Protein AF-A0A357B3X4-F1 (afdb_monomer_lite)

pLDDT: mean 85.62, std 16.66, range [38.72, 98.19]

Radius of gyration: 20.86 Å; chains: 1; bounding box: 52×29×60 Å

Secondary structure (DSSP, 8-state):
-PPPPPPTTTTSS------SSS----PPPHHHHHHHTT--GGGGSS---SS--HHHHHHHHHHHHHHHHHH---SSPPPHHHHHHHHH----HHHHHHHHHT---HHHHHHHHHHHHHHHHHHT-

Foldseek 3Di:
DDDDDDDPVCQPPPPDPDDDDDDDDHDDFLQSLCVVLVHDSCPPPPQADQDDDPVNLVVVQVVQVVVCVVVVPDPDGDDSVNSNVCRRPVDDRVVSCVDSVPDHSPVVVCVVVVVVVVVVVVVVD

Sequence (125 aa):
EQSPTLMARDFKDPPTVSKEPDYIVRRLTPTECARLQGFPDWWCSDLGTEEPSEEEIKFWTDVFETHRMVMGTSSKPKTKNQLIKWLKNPHSDSAEYKMWGNGVALPNVVFVLSGIVYYAQIEGK

Structure (mmCIF, N/CA/C/O backbone):
data_AF-A0A357B3X4-F1
#
_entry.id   AF-A0A357B3X4-F1
#
loop_
_atom_site.group_PDB
_atom_site.id
_atom_site.type_symbol
_atom_site.label_atom_id
_atom_site.label_alt_id
_atom_site.label_comp_id
_atom_site.label_asym_id
_atom_site.label_entity_id
_atom_site.label_seq_id
_atom_site.pdbx_PDB_ins_code
_atom_site.Cartn_x
_atom_site.Cartn_y
_atom_site.Cartn_z
_atom_site.occupancy
_atom_site.B_iso_or_equiv
_atom_site.auth_seq_id
_atom_site.auth_comp_id
_atom_site.auth_asym_id
_atom_site.auth_atom_id
_atom_site.pdbx_PDB_model_num
ATOM 1 N N . GLU A 1 1 ? 31.180 -15.863 20.176 1.00 38.97 1 GLU A N 1
ATOM 2 C CA . GLU A 1 1 ? 29.711 -15.861 20.332 1.00 38.97 1 GLU A CA 1
ATOM 3 C C . GLU A 1 1 ? 29.079 -15.474 19.005 1.00 38.97 1 GLU A C 1
ATOM 5 O O . GLU A 1 1 ? 29.407 -14.418 18.480 1.00 38.97 1 GLU A O 1
ATOM 10 N N . GLN A 1 2 ? 28.262 -16.344 18.409 1.00 38.72 2 GLN A N 1
ATOM 11 C CA . GLN A 1 2 ? 27.413 -15.961 17.278 1.00 38.72 2 GLN A CA 1
ATOM 12 C C . GLN A 1 2 ? 26.176 -15.274 17.853 1.00 38.72 2 GLN A C 1
ATOM 14 O O . GLN A 1 2 ? 25.430 -15.893 18.609 1.00 38.72 2 GLN A O 1
ATOM 19 N N . SER A 1 3 ? 25.985 -13.995 17.528 1.00 44.75 3 SER A N 1
ATOM 20 C CA . SER A 1 3 ? 24.740 -13.305 17.862 1.00 44.75 3 SER A CA 1
ATOM 21 C C . SER A 1 3 ? 23.595 -13.941 17.056 1.00 44.75 3 SER A C 1
ATOM 23 O O . SER A 1 3 ? 23.780 -14.185 15.858 1.00 44.75 3 SER A O 1
ATOM 25 N N . PRO A 1 4 ? 22.449 -14.267 17.677 1.00 50.59 4 PRO A N 1
ATOM 26 C CA . PRO A 1 4 ? 21.326 -14.886 16.984 1.00 50.59 4 PRO A CA 1
ATOM 27 C C . PRO A 1 4 ? 20.754 -13.970 15.891 1.00 50.59 4 PRO A C 1
ATOM 29 O O . PRO A 1 4 ? 20.844 -12.745 15.961 1.00 50.59 4 PRO A O 1
ATOM 32 N N . THR A 1 5 ? 20.153 -14.575 14.866 1.00 48.28 5 THR A N 1
ATOM 33 C CA . THR A 1 5 ? 19.512 -13.870 13.748 1.00 48.28 5 THR A CA 1
ATOM 34 C C . THR A 1 5 ? 18.362 -12.994 14.247 1.00 48.28 5 THR A C 1
ATOM 36 O O . THR A 1 5 ? 17.502 -13.476 14.984 1.00 48.28 5 THR A O 1
ATOM 39 N N . LEU A 1 6 ? 18.322 -11.727 13.819 1.00 54.31 6 LEU A N 1
ATOM 40 C CA . LEU A 1 6 ? 17.261 -10.783 14.183 1.00 54.31 6 LEU A CA 1
ATOM 41 C C . LEU A 1 6 ? 15.896 -11.297 13.712 1.00 54.31 6 LEU A C 1
ATOM 43 O O . LEU A 1 6 ? 15.664 -11.465 12.513 1.00 54.31 6 LEU A O 1
ATOM 47 N N . MET A 1 7 ? 14.979 -11.515 14.651 1.00 56.62 7 MET A N 1
ATOM 48 C CA . MET A 1 7 ? 13.603 -11.897 14.352 1.00 56.62 7 MET A CA 1
ATOM 49 C C . MET A 1 7 ? 12.723 -10.651 14.238 1.00 56.62 7 MET A C 1
ATOM 51 O O . MET A 1 7 ? 12.970 -9.619 14.863 1.00 56.62 7 MET A O 1
ATOM 55 N N . ALA A 1 8 ? 11.620 -10.744 13.488 1.00 53.16 8 ALA A N 1
ATOM 56 C CA . ALA A 1 8 ? 10.681 -9.629 13.317 1.00 53.16 8 ALA A CA 1
ATOM 57 C C . ALA A 1 8 ? 10.162 -9.063 14.657 1.00 53.16 8 ALA A C 1
ATOM 59 O O . ALA A 1 8 ? 9.919 -7.858 14.752 1.00 53.16 8 ALA A O 1
ATOM 60 N N . ARG A 1 9 ? 10.060 -9.922 15.684 1.00 55.22 9 ARG A N 1
ATOM 61 C CA . ARG A 1 9 ? 9.647 -9.595 17.059 1.00 55.22 9 ARG A CA 1
ATOM 62 C C . ARG A 1 9 ? 10.693 -8.828 17.875 1.00 55.22 9 ARG A C 1
ATOM 64 O O . ARG A 1 9 ? 10.314 -8.148 18.820 1.00 55.22 9 ARG A O 1
ATOM 71 N N . ASP A 1 10 ? 11.964 -8.862 17.482 1.00 55.19 10 ASP A N 1
ATOM 72 C CA . ASP A 1 10 ? 13.068 -8.181 18.177 1.00 55.19 10 ASP A CA 1
ATOM 73 C C . ASP A 1 10 ? 13.144 -6.692 17.772 1.00 55.19 10 ASP A C 1
ATOM 75 O O . ASP A 1 10 ? 14.193 -6.060 17.800 1.00 55.19 10 ASP A O 1
ATOM 79 N N . PHE A 1 11 ? 12.017 -6.113 17.333 1.00 55.94 11 PHE A N 1
ATOM 80 C CA . PHE A 1 11 ? 11.921 -4.734 16.846 1.00 55.94 11 PHE A CA 1
ATOM 81 C C . PHE A 1 11 ? 12.092 -3.684 17.942 1.00 55.94 11 PHE A C 1
ATOM 83 O O . PHE A 1 11 ? 12.334 -2.524 17.620 1.00 55.94 11 PHE A O 1
ATOM 90 N N . LYS A 1 12 ? 11.890 -4.074 19.204 1.00 58.38 12 LYS A N 1
ATOM 91 C CA . LYS A 1 12 ? 11.886 -3.147 20.333 1.00 58.38 12 LYS A CA 1
ATOM 92 C C . LYS A 1 12 ? 13.280 -2.965 20.927 1.00 58.38 12 LYS A C 1
ATOM 94 O O . LYS A 1 12 ? 13.654 -1.832 21.182 1.00 58.38 12 LYS A O 1
ATOM 99 N N . ASP A 1 13 ? 14.037 -4.057 21.043 1.00 54.19 13 ASP A N 1
ATOM 100 C CA . ASP A 1 13 ? 15.399 -4.077 21.587 1.00 54.19 13 ASP A CA 1
ATOM 101 C C . ASP A 1 13 ? 16.271 -5.069 20.793 1.00 54.19 13 ASP A C 1
ATOM 103 O O . ASP A 1 13 ? 16.529 -6.187 21.253 1.00 54.19 13 ASP A O 1
ATOM 107 N N . PRO A 1 14 ? 16.687 -4.727 19.561 1.00 56.12 14 PRO A N 1
ATOM 108 C CA . PRO A 1 14 ? 17.599 -5.578 18.813 1.00 56.12 14 PRO A CA 1
ATOM 109 C C . PRO A 1 14 ? 18.959 -5.615 19.534 1.00 56.12 14 PRO A C 1
ATOM 111 O O . PRO A 1 14 ? 19.488 -4.555 19.871 1.00 56.12 14 PRO A O 1
ATOM 114 N N . PRO A 1 15 ? 19.563 -6.795 19.766 1.00 55.22 15 PRO A N 1
ATOM 115 C CA . PRO A 1 15 ? 20.892 -6.878 20.359 1.00 55.22 15 PRO A CA 1
ATOM 116 C C . PRO A 1 15 ? 21.917 -6.225 19.421 1.00 55.22 15 PRO A C 1
ATOM 118 O O . PRO A 1 15 ? 22.280 -6.773 18.378 1.00 55.22 15 PRO A O 1
ATOM 121 N N . THR A 1 16 ? 22.365 -5.020 19.770 1.00 56.78 16 THR A N 1
ATOM 122 C CA . THR A 1 16 ? 23.363 -4.266 19.007 1.00 56.78 16 THR A CA 1
ATOM 123 C C . THR A 1 16 ? 24.766 -4.770 19.338 1.00 56.78 16 THR A C 1
ATOM 125 O O . THR A 1 16 ? 25.181 -4.755 20.493 1.00 56.78 16 THR A O 1
ATOM 128 N N . VAL A 1 17 ? 25.521 -5.187 18.319 1.00 56.28 17 VAL A N 1
ATOM 129 C CA . VAL A 1 17 ? 26.928 -5.626 18.449 1.00 56.28 17 VAL A CA 1
ATOM 130 C C . VAL A 1 17 ? 27.898 -4.433 18.595 1.00 56.28 17 VAL A C 1
ATOM 132 O O . VAL A 1 17 ? 29.064 -4.609 18.940 1.00 56.28 17 VAL A O 1
ATOM 135 N N . SER A 1 18 ? 27.445 -3.202 18.350 1.00 56.62 18 SER A N 1
ATOM 136 C CA . SER A 1 18 ? 28.290 -2.004 18.341 1.00 56.62 18 SER A CA 1
ATOM 137 C C . SER A 1 18 ? 28.513 -1.428 19.745 1.00 56.62 18 SER A C 1
ATOM 139 O O . SER A 1 18 ? 27.566 -0.992 20.397 1.00 56.62 18 SER A O 1
ATOM 141 N N . LYS A 1 19 ? 29.779 -1.377 20.183 1.00 55.97 19 LYS A N 1
ATOM 142 C CA . LYS A 1 19 ? 30.236 -0.500 21.278 1.00 55.97 19 LYS A CA 1
ATOM 143 C C . LYS A 1 19 ? 30.075 0.971 20.835 1.00 55.97 19 LYS A C 1
ATOM 145 O O . LYS A 1 19 ? 30.260 1.253 19.657 1.00 55.97 19 LYS A O 1
ATOM 150 N N . GLU A 1 20 ? 29.686 1.854 21.756 1.00 57.12 20 GLU A N 1
ATOM 151 C CA . GLU A 1 20 ? 29.429 3.309 21.602 1.00 57.12 20 GLU A CA 1
ATOM 152 C C . GLU A 1 20 ? 30.327 4.082 20.591 1.00 57.12 20 GLU A C 1
ATOM 154 O O . GLU A 1 20 ? 31.507 3.749 20.486 1.00 57.12 20 GLU A O 1
ATOM 159 N N . PRO A 1 21 ? 29.890 5.222 19.993 1.00 59.16 21 PRO A N 1
ATOM 160 C CA . PRO A 1 21 ? 28.570 5.550 19.454 1.00 59.16 21 PRO A CA 1
ATOM 161 C C . PRO A 1 21 ? 28.680 6.230 18.059 1.00 59.16 21 PRO A C 1
ATOM 163 O O . PRO A 1 21 ? 28.345 7.400 17.936 1.00 59.16 21 PRO A O 1
ATOM 166 N N . ASP A 1 22 ? 29.128 5.547 16.998 1.00 62.16 22 ASP A N 1
ATOM 167 C CA . ASP A 1 22 ? 29.195 6.186 15.656 1.00 62.16 22 ASP A CA 1
ATOM 168 C C . ASP A 1 22 ? 28.070 5.762 14.699 1.00 62.16 22 ASP A C 1
ATOM 170 O O . ASP A 1 22 ? 27.697 6.513 13.798 1.00 62.16 22 ASP A O 1
ATOM 174 N N . TYR A 1 23 ? 27.470 4.586 14.902 1.00 63.81 23 TYR A N 1
ATOM 175 C CA . TYR A 1 23 ? 26.411 4.083 14.026 1.00 63.81 23 TYR A CA 1
ATOM 176 C C . TYR A 1 23 ? 25.275 3.448 14.822 1.00 63.81 23 TYR A C 1
ATOM 178 O O . TYR A 1 23 ? 25.480 2.520 15.602 1.00 63.81 23 TYR A O 1
ATOM 186 N N . ILE A 1 24 ? 24.058 3.939 14.581 1.00 69.25 24 ILE A N 1
ATOM 187 C CA . ILE A 1 24 ? 22.825 3.389 15.145 1.00 69.25 24 ILE A CA 1
ATOM 188 C C . ILE A 1 24 ? 22.195 2.477 14.096 1.00 69.25 24 ILE A C 1
ATOM 190 O O . ILE A 1 24 ? 21.809 2.924 13.014 1.00 69.25 24 ILE A O 1
ATOM 194 N N . VAL A 1 25 ? 22.064 1.192 14.424 1.00 75.06 25 VAL A N 1
ATOM 195 C CA . VAL A 1 25 ? 21.295 0.258 13.599 1.00 75.06 25 VAL A CA 1
ATOM 196 C C . VAL A 1 25 ? 19.814 0.601 13.736 1.00 75.06 25 VAL A C 1
ATOM 198 O O . VAL A 1 25 ? 19.259 0.570 14.833 1.00 75.06 25 VAL A O 1
ATOM 201 N N . ARG A 1 26 ? 19.161 0.898 12.612 1.00 82.94 26 ARG A N 1
ATOM 202 C CA . ARG A 1 26 ? 17.710 1.098 12.532 1.00 82.94 26 ARG A CA 1
ATOM 203 C C . ARG A 1 26 ? 17.118 0.304 11.377 1.00 82.94 26 ARG A C 1
ATOM 205 O O . ARG A 1 26 ? 17.824 -0.083 10.449 1.00 82.94 26 ARG A O 1
ATOM 212 N N . ARG A 1 27 ? 15.803 0.094 11.418 1.00 80.19 27 ARG A N 1
ATOM 213 C CA . ARG A 1 27 ? 15.069 -0.444 10.269 1.00 80.19 27 ARG A CA 1
ATOM 214 C C . ARG A 1 27 ? 15.023 0.592 9.149 1.00 80.19 27 ARG A C 1
ATOM 216 O O . ARG A 1 27 ? 15.028 1.800 9.410 1.00 80.19 27 ARG A O 1
ATOM 223 N N . LEU A 1 28 ? 14.970 0.094 7.919 1.00 90.25 28 LEU A N 1
ATOM 224 C CA . LEU A 1 28 ? 14.586 0.912 6.778 1.00 90.25 28 LEU A CA 1
ATOM 225 C C . LEU A 1 28 ? 13.142 1.362 6.966 1.00 90.25 28 LEU A C 1
ATOM 227 O O . LEU A 1 28 ? 12.327 0.551 7.395 1.00 90.25 28 LEU A O 1
ATOM 231 N N . THR A 1 29 ? 12.839 2.619 6.663 1.00 91.94 29 THR A N 1
ATOM 232 C CA . THR A 1 29 ? 11.467 3.135 6.664 1.00 91.94 29 THR A CA 1
ATOM 233 C C . THR A 1 29 ? 10.671 2.540 5.497 1.00 91.94 29 THR A C 1
ATOM 235 O O . THR A 1 29 ? 11.267 2.056 4.528 1.00 91.94 29 THR A O 1
ATOM 238 N N . PRO A 1 30 ? 9.328 2.595 5.519 1.00 92.50 30 PRO A N 1
ATOM 239 C CA . PRO A 1 30 ? 8.529 2.166 4.375 1.00 92.50 30 PRO A CA 1
ATOM 240 C C . PRO A 1 30 ? 8.906 2.888 3.073 1.00 92.50 30 PRO A C 1
ATOM 242 O O . PRO A 1 30 ? 9.031 2.245 2.035 1.00 92.50 30 PRO A O 1
ATOM 245 N N . THR A 1 31 ? 9.192 4.191 3.138 1.00 92.94 31 THR A N 1
ATOM 246 C CA . THR A 1 31 ? 9.662 4.978 1.988 1.00 92.94 31 THR A CA 1
ATOM 247 C C . THR A 1 31 ? 11.011 4.485 1.465 1.00 92.94 31 THR A C 1
ATOM 249 O O . THR A 1 31 ? 11.210 4.384 0.258 1.00 92.94 31 THR A O 1
ATOM 252 N N . GLU A 1 32 ? 11.950 4.136 2.348 1.00 95.19 32 GLU A N 1
ATOM 253 C CA . GLU A 1 32 ? 13.233 3.556 1.935 1.00 95.19 32 GLU A CA 1
ATOM 254 C C . GLU A 1 32 ? 13.041 2.182 1.277 1.00 95.19 32 GLU A C 1
ATOM 256 O O . GLU A 1 32 ? 13.654 1.911 0.244 1.00 95.19 32 GLU A O 1
ATOM 261 N N . CYS A 1 33 ? 12.147 1.341 1.809 1.00 95.56 33 CYS A N 1
ATOM 262 C CA . CYS A 1 33 ? 11.769 0.069 1.187 1.00 95.56 33 CYS A CA 1
ATOM 263 C C . CYS A 1 33 ? 11.151 0.266 -0.209 1.00 95.56 33 CYS A C 1
ATOM 265 O O . CYS A 1 33 ? 11.536 -0.437 -1.143 1.00 95.56 33 CYS A O 1
ATOM 267 N N . ALA A 1 34 ? 10.243 1.234 -0.366 1.00 95.69 34 ALA A N 1
ATOM 268 C CA . ALA A 1 34 ? 9.619 1.573 -1.645 1.00 95.69 34 ALA A CA 1
ATOM 269 C C . ALA A 1 34 ? 10.669 1.977 -2.692 1.00 95.69 34 ALA A C 1
ATOM 271 O O . ALA A 1 34 ? 10.714 1.403 -3.783 1.00 95.69 34 ALA A O 1
ATOM 272 N N . ARG A 1 35 ? 11.577 2.891 -2.322 1.00 97.12 35 ARG A N 1
ATOM 273 C CA . ARG A 1 35 ? 12.688 3.341 -3.176 1.00 97.12 35 ARG A CA 1
ATOM 274 C C . ARG A 1 35 ? 13.597 2.190 -3.592 1.00 97.12 35 ARG A C 1
ATOM 276 O O . ARG A 1 35 ? 13.953 2.095 -4.763 1.00 97.12 35 ARG A O 1
ATOM 283 N N . LEU A 1 36 ? 13.945 1.293 -2.665 1.00 97.12 36 LEU A N 1
ATOM 284 C CA . LEU A 1 36 ? 14.758 0.109 -2.974 1.00 97.12 36 LEU A CA 1
ATOM 285 C C . LEU A 1 36 ? 14.070 -0.832 -3.968 1.00 97.12 36 LEU A C 1
ATOM 287 O O . LEU A 1 36 ? 14.740 -1.437 -4.800 1.00 97.12 36 LEU A O 1
ATOM 291 N N . GLN A 1 37 ? 12.744 -0.943 -3.906 1.00 97.62 37 GLN A N 1
ATOM 292 C CA . GLN A 1 37 ? 11.953 -1.713 -4.869 1.00 97.62 37 GLN A CA 1
ATOM 293 C C . GLN A 1 37 ? 11.680 -0.947 -6.172 1.00 97.62 37 GLN A C 1
ATOM 295 O O . GLN A 1 37 ? 11.085 -1.508 -7.089 1.00 97.62 37 GLN A O 1
ATOM 300 N N . GLY A 1 38 ? 12.144 0.301 -6.282 1.00 97.56 38 GLY A N 1
ATOM 301 C CA . GLY A 1 38 ? 12.026 1.151 -7.464 1.00 97.56 38 GLY A CA 1
ATOM 302 C C . GLY A 1 38 ? 10.703 1.905 -7.583 1.00 97.56 38 GLY A C 1
ATOM 303 O O . GLY A 1 38 ? 10.433 2.453 -8.648 1.00 97.56 38 GLY A O 1
ATOM 304 N N . PHE A 1 39 ? 9.883 1.945 -6.531 1.00 97.56 39 PHE A N 1
ATOM 305 C CA . PHE A 1 39 ? 8.653 2.735 -6.516 1.00 97.56 39 PHE A CA 1
ATOM 306 C C . PHE A 1 39 ? 8.938 4.218 -6.236 1.00 97.56 39 PHE A C 1
ATOM 308 O O . PHE A 1 39 ? 9.864 4.535 -5.484 1.00 97.56 39 PHE A O 1
ATOM 315 N N . PRO A 1 40 ? 8.145 5.138 -6.814 1.00 95.50 40 PRO A N 1
ATOM 316 C CA . PRO A 1 40 ? 8.240 6.557 -6.499 1.00 95.50 40 PRO A CA 1
ATOM 317 C C . PRO A 1 40 ? 7.741 6.849 -5.078 1.00 95.50 40 PRO A C 1
ATOM 319 O O . PRO A 1 40 ? 6.851 6.170 -4.569 1.00 95.50 40 PRO A O 1
ATOM 322 N N . ASP A 1 41 ? 8.259 7.915 -4.465 1.00 93.56 41 ASP A N 1
ATOM 323 C CA . ASP A 1 41 ? 7.913 8.305 -3.088 1.00 93.56 41 ASP A CA 1
ATOM 324 C C . ASP A 1 41 ? 6.412 8.552 -2.880 1.00 93.56 41 ASP A C 1
ATOM 326 O O . ASP A 1 41 ? 5.881 8.269 -1.811 1.00 93.56 41 ASP A O 1
ATOM 330 N N . TRP A 1 42 ? 5.726 9.044 -3.913 1.00 93.44 42 TRP A N 1
ATOM 331 C CA . TRP A 1 42 ? 4.295 9.348 -3.882 1.00 93.44 42 TRP A CA 1
ATOM 332 C C . TRP A 1 42 ? 3.392 8.128 -4.114 1.00 93.44 42 TRP A C 1
ATOM 334 O O . TRP A 1 42 ? 2.174 8.270 -4.137 1.00 93.44 42 TRP A O 1
ATOM 344 N N . TRP A 1 43 ? 3.946 6.920 -4.292 1.00 93.31 43 TRP A N 1
ATOM 345 C CA . TRP A 1 43 ? 3.155 5.719 -4.606 1.00 93.31 43 TRP A CA 1
ATOM 346 C C . TRP A 1 43 ? 2.070 5.419 -3.564 1.00 93.31 43 TRP A C 1
ATOM 348 O O . TRP A 1 43 ? 0.989 4.946 -3.897 1.00 93.31 43 TRP A O 1
ATOM 358 N N . CYS A 1 44 ? 2.378 5.692 -2.297 1.00 91.56 44 CYS A N 1
ATOM 359 C CA . CYS A 1 44 ? 1.468 5.556 -1.163 1.00 91.56 44 CYS A CA 1
ATOM 360 C C . CYS A 1 44 ? 1.009 6.928 -0.650 1.00 91.56 44 CYS A C 1
ATOM 362 O O . CYS A 1 44 ? 0.794 7.094 0.541 1.00 91.56 44 CYS A O 1
ATOM 364 N N . SER A 1 45 ? 0.926 7.945 -1.500 1.00 90.75 45 SER A N 1
ATOM 365 C CA . SER A 1 45 ? 0.329 9.225 -1.118 1.00 90.75 45 SER A CA 1
ATOM 366 C C . SER A 1 45 ? -1.157 9.240 -1.468 1.00 90.75 45 SER A C 1
ATOM 368 O O . SER A 1 45 ? -1.589 8.556 -2.393 1.00 90.75 45 SER A O 1
ATOM 370 N N . ASP A 1 46 ? -1.933 10.006 -0.700 1.00 90.81 46 ASP A N 1
ATOM 371 C CA . ASP A 1 46 ? -3.328 10.346 -1.001 1.00 90.81 46 ASP A CA 1
ATOM 372 C C . ASP A 1 46 ? -4.282 9.149 -1.206 1.00 90.81 46 ASP A C 1
ATOM 374 O O . ASP A 1 46 ? -5.251 9.240 -1.954 1.00 90.81 46 ASP A O 1
ATOM 378 N N . LEU A 1 47 ? -4.060 8.021 -0.513 1.00 92.00 47 LEU A N 1
ATOM 379 C CA . LEU A 1 47 ? -4.992 6.877 -0.560 1.00 92.00 47 LEU A CA 1
ATOM 380 C C . LEU A 1 4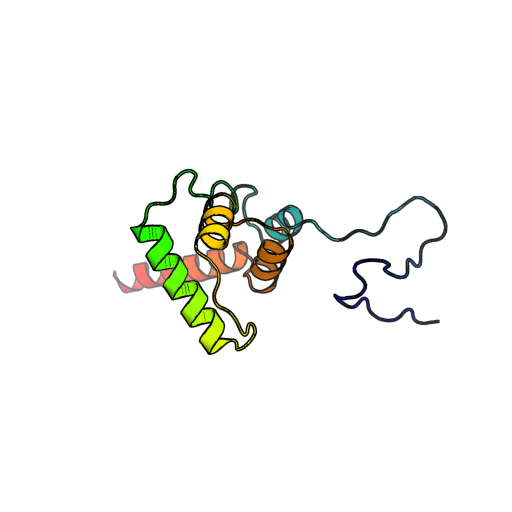7 ? -6.265 7.087 0.281 1.00 92.00 47 LEU A C 1
ATOM 382 O O . LEU A 1 47 ? -7.153 6.235 0.271 1.00 92.00 47 LEU A O 1
ATOM 386 N N . GLY A 1 48 ? -6.324 8.153 1.081 1.00 93.94 48 GLY A N 1
ATOM 387 C CA . GLY A 1 48 ? -7.436 8.417 1.989 1.00 93.94 48 GLY A CA 1
ATOM 388 C C . GLY A 1 48 ? -8.628 9.102 1.317 1.00 93.94 48 GLY A C 1
ATOM 389 O O . GLY A 1 48 ? -8.459 9.964 0.462 1.00 93.94 48 GLY A O 1
ATOM 390 N N . THR A 1 49 ? -9.836 8.780 1.778 1.00 94.44 49 THR A N 1
ATOM 391 C CA . THR A 1 49 ? -11.083 9.479 1.437 1.00 94.44 49 THR A CA 1
ATOM 392 C C . THR A 1 49 ? -11.498 10.368 2.614 1.00 94.44 49 THR A C 1
ATOM 394 O O . THR A 1 49 ? -11.869 9.859 3.675 1.00 94.44 49 THR A O 1
ATOM 397 N N . GLU A 1 50 ? -11.443 11.698 2.459 1.00 93.12 50 GLU A N 1
ATOM 398 C CA . GLU A 1 50 ? -11.754 12.657 3.541 1.00 93.12 50 GLU A CA 1
ATOM 399 C C . GLU A 1 50 ? -13.199 12.537 4.051 1.00 93.12 50 GLU A C 1
ATOM 401 O O . GLU A 1 50 ? -13.448 12.551 5.268 1.00 93.12 50 GLU A O 1
ATOM 406 N N . GLU A 1 51 ? -14.139 12.366 3.120 1.00 95.12 51 GLU A N 1
ATOM 407 C CA . GLU A 1 51 ? -15.576 12.224 3.361 1.00 95.12 51 GLU A CA 1
ATOM 408 C C . GLU A 1 51 ? -16.095 10.923 2.727 1.00 95.12 51 GLU A C 1
ATOM 410 O O . GLU A 1 51 ? -16.663 10.951 1.637 1.00 95.12 51 GLU A O 1
ATOM 415 N N . PRO A 1 52 ? -15.893 9.761 3.380 1.00 95.31 52 PRO A N 1
ATOM 416 C CA . PRO A 1 52 ? -16.342 8.489 2.829 1.00 95.31 52 PRO A CA 1
ATOM 417 C C . PRO A 1 52 ? -17.866 8.438 2.707 1.00 95.31 52 PRO A C 1
ATOM 419 O O . PRO A 1 52 ? -18.584 8.656 3.690 1.00 95.31 52 PRO A O 1
ATOM 422 N N . SER A 1 53 ? -18.353 8.092 1.521 1.00 96.94 53 SER A N 1
ATOM 423 C CA . SER A 1 53 ? -19.772 7.864 1.259 1.00 96.94 53 SER A CA 1
ATOM 424 C C . SER A 1 53 ? -20.287 6.601 1.962 1.00 96.94 53 SER A C 1
ATOM 426 O O . SER A 1 53 ? -19.533 5.683 2.294 1.00 96.94 53 SER A O 1
ATOM 428 N N . GLU A 1 54 ? -21.605 6.508 2.163 1.00 97.06 54 GLU A N 1
ATOM 429 C CA . GLU A 1 54 ? -22.223 5.289 2.711 1.00 97.06 54 GLU A CA 1
ATOM 430 C C . GLU A 1 54 ? -21.977 4.061 1.819 1.00 97.06 54 GLU A C 1
ATOM 432 O O . GLU A 1 54 ? -21.842 2.945 2.325 1.00 97.06 54 GLU A O 1
ATOM 437 N N . GLU A 1 55 ? -21.873 4.261 0.503 1.00 96.75 55 GLU A N 1
ATOM 438 C CA . GLU A 1 55 ? -21.575 3.201 -0.463 1.00 96.75 55 GLU A CA 1
ATOM 439 C C . GLU A 1 55 ? -20.146 2.671 -0.296 1.00 96.75 55 GLU A C 1
ATOM 441 O O . GLU A 1 55 ? -19.955 1.457 -0.200 1.00 96.75 55 GLU A O 1
ATOM 446 N N . GLU A 1 56 ? -19.152 3.555 -0.164 1.00 95.62 56 GLU A N 1
ATOM 447 C CA . GLU A 1 56 ? -17.762 3.166 0.111 1.00 95.62 56 GLU A CA 1
ATOM 448 C C . GLU A 1 56 ? -17.628 2.460 1.460 1.00 95.62 56 GLU A C 1
ATOM 450 O O . GLU A 1 56 ? -16.960 1.429 1.569 1.00 95.62 56 GLU A O 1
ATOM 455 N N . ILE A 1 57 ? -18.289 2.980 2.498 1.00 97.12 57 ILE A N 1
ATOM 456 C CA . ILE A 1 57 ? -18.285 2.363 3.828 1.00 97.12 57 ILE A CA 1
ATOM 457 C C . ILE A 1 57 ? -18.874 0.954 3.754 1.00 97.12 57 ILE A C 1
ATOM 459 O O . ILE A 1 57 ? -18.313 0.027 4.345 1.00 97.12 57 ILE A O 1
ATOM 463 N N . LYS A 1 58 ? -19.984 0.772 3.030 1.00 97.56 58 LYS A N 1
ATOM 464 C CA . LYS A 1 58 ? -20.607 -0.540 2.838 1.00 97.56 58 LYS A CA 1
ATOM 465 C C . LYS A 1 58 ? -19.676 -1.491 2.086 1.00 97.56 58 LYS A C 1
ATOM 467 O O . LYS A 1 58 ? -19.428 -2.588 2.578 1.00 97.56 58 LYS A O 1
ATOM 472 N N . PHE A 1 59 ? -19.099 -1.050 0.969 1.00 97.75 59 PHE A N 1
ATOM 473 C CA . PHE A 1 59 ? -18.146 -1.843 0.192 1.00 97.75 59 PHE A CA 1
ATOM 474 C C . PHE A 1 59 ? -16.980 -2.335 1.060 1.00 97.75 59 PHE A C 1
ATOM 476 O O . PHE A 1 59 ? -16.699 -3.533 1.122 1.00 97.75 59 PHE A O 1
ATOM 483 N N . TRP A 1 60 ? -16.334 -1.431 1.798 1.00 97.06 60 TRP A N 1
ATOM 484 C CA . TRP A 1 60 ? -15.207 -1.801 2.651 1.00 97.06 60 TRP A CA 1
ATOM 485 C C . TRP A 1 60 ? -15.620 -2.647 3.855 1.00 97.06 60 TRP A C 1
ATOM 487 O O . TRP A 1 60 ? -14.842 -3.500 4.284 1.00 97.06 60 TRP A O 1
ATOM 497 N N . THR A 1 61 ? -16.839 -2.479 4.375 1.00 97.25 61 THR A N 1
ATOM 498 C CA . THR A 1 61 ? -17.396 -3.384 5.395 1.00 97.25 61 THR A CA 1
ATOM 499 C C . THR A 1 61 ? -17.404 -4.823 4.884 1.00 97.25 61 THR A C 1
ATOM 501 O O . THR A 1 61 ? -16.865 -5.706 5.556 1.00 97.25 61 THR A O 1
ATOM 504 N N . ASP A 1 62 ? -17.927 -5.046 3.678 1.00 97.50 62 ASP A N 1
ATOM 505 C CA . ASP A 1 62 ? -18.038 -6.376 3.072 1.00 97.50 62 ASP A CA 1
ATOM 506 C C . ASP A 1 62 ? -16.656 -6.983 2.762 1.00 97.50 62 ASP A C 1
ATOM 508 O O . ASP A 1 62 ? -16.414 -8.170 3.014 1.00 97.50 62 ASP A O 1
ATOM 512 N N . VAL A 1 63 ? -15.705 -6.166 2.289 1.00 96.94 63 VAL A N 1
ATOM 513 C CA . VAL A 1 63 ? -14.313 -6.587 2.038 1.00 96.94 63 VAL A CA 1
ATOM 514 C C . VAL A 1 63 ? -13.624 -7.035 3.328 1.00 96.94 63 VAL A C 1
ATOM 516 O O . VAL A 1 63 ? -13.040 -8.123 3.378 1.00 96.94 63 VAL A O 1
ATOM 519 N N . PHE A 1 64 ? -13.691 -6.228 4.392 1.00 95.62 64 PHE A N 1
ATOM 520 C CA . PHE A 1 64 ? -13.061 -6.575 5.668 1.00 95.62 64 PHE A CA 1
ATOM 521 C C . PHE A 1 64 ? -13.722 -7.780 6.334 1.00 95.62 64 PHE A C 1
ATOM 523 O O . PHE A 1 64 ? -13.026 -8.564 6.986 1.00 95.62 64 PHE A O 1
ATOM 530 N N . GLU A 1 65 ? -15.031 -7.944 6.164 1.00 96.00 65 GLU A N 1
ATOM 531 C CA . GLU A 1 65 ? -15.758 -9.106 6.661 1.00 96.00 65 GLU A CA 1
ATOM 532 C C . GLU A 1 65 ? -15.347 -10.384 5.927 1.00 96.00 65 GLU A C 1
ATOM 534 O O . GLU A 1 65 ? -14.995 -11.378 6.563 1.00 96.00 65 GLU A O 1
ATOM 539 N N . THR A 1 66 ? -15.269 -10.335 4.597 1.00 96.75 66 THR A N 1
ATOM 540 C CA . THR A 1 66 ? -14.789 -11.458 3.781 1.00 96.75 66 THR A CA 1
ATOM 541 C C . THR A 1 66 ? -13.366 -11.849 4.173 1.00 96.75 66 THR A C 1
ATOM 543 O O . THR A 1 66 ? -13.089 -13.015 4.459 1.00 96.75 66 THR A O 1
ATOM 546 N N . HIS A 1 67 ? -12.460 -10.872 4.276 1.00 94.56 67 HIS A N 1
ATOM 547 C CA . HIS A 1 67 ? -11.087 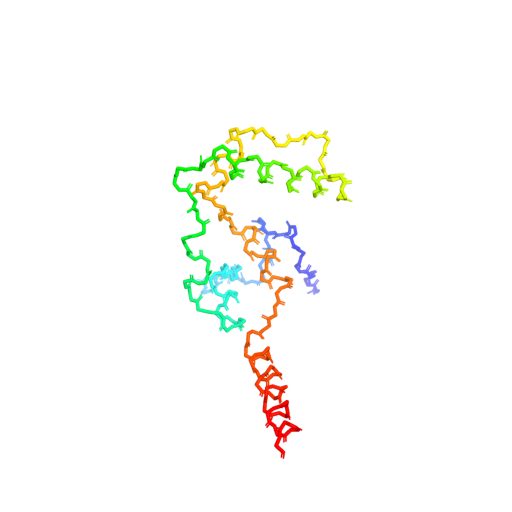-11.116 4.715 1.00 94.56 67 HIS A CA 1
ATOM 548 C C . HIS A 1 67 ? -11.034 -11.728 6.125 1.00 94.56 67 HIS A C 1
ATOM 550 O O . HIS A 1 67 ? -10.245 -12.640 6.371 1.00 94.56 67 HIS A O 1
ATOM 556 N N . ARG A 1 68 ? -11.868 -11.259 7.063 1.00 95.12 68 ARG A N 1
ATOM 557 C CA . ARG A 1 68 ? -11.954 -11.812 8.425 1.00 95.12 68 ARG A CA 1
ATOM 558 C C . ARG A 1 68 ? -12.365 -13.283 8.413 1.00 95.12 68 ARG A C 1
ATOM 560 O O . ARG A 1 68 ? -11.726 -14.076 9.102 1.00 95.12 68 ARG A O 1
ATOM 567 N N . MET A 1 69 ? -13.387 -13.630 7.634 1.00 95.25 69 MET A N 1
ATOM 568 C CA . MET A 1 69 ? -13.894 -15.000 7.518 1.00 95.25 69 MET A CA 1
ATOM 569 C C . MET A 1 69 ? -12.865 -15.948 6.892 1.00 95.25 69 MET A C 1
ATOM 571 O O . MET A 1 69 ? -12.714 -17.071 7.362 1.00 95.25 69 MET A O 1
ATOM 575 N N . VAL A 1 70 ? -12.120 -15.488 5.882 1.00 95.88 70 VAL A N 1
ATOM 576 C CA . VAL A 1 70 ? -11.073 -16.285 5.217 1.00 95.88 70 VAL A CA 1
ATOM 577 C C . VAL A 1 70 ? -9.843 -16.464 6.106 1.00 95.88 7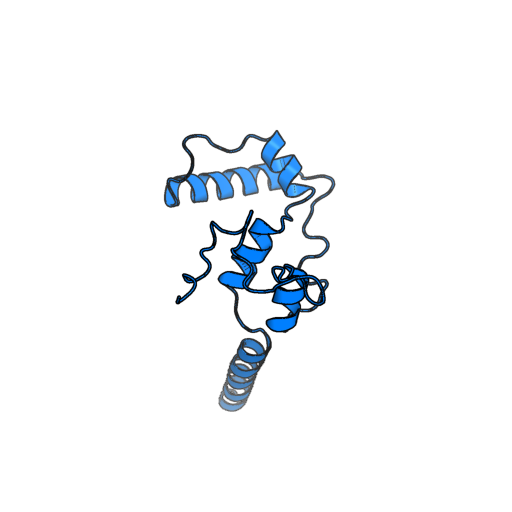0 VAL A C 1
ATOM 579 O O . VAL A 1 70 ? -9.329 -17.571 6.237 1.00 95.88 70 VAL A O 1
ATOM 582 N N . MET A 1 71 ? -9.355 -15.383 6.719 1.00 93.19 71 MET A N 1
ATOM 583 C CA . MET A 1 71 ? -8.106 -15.421 7.484 1.00 93.19 71 MET A CA 1
ATOM 584 C C . MET A 1 71 ? -8.284 -15.981 8.899 1.00 93.19 71 MET A C 1
ATOM 586 O O . MET A 1 71 ? -7.302 -16.394 9.510 1.00 93.19 71 MET A O 1
ATOM 590 N N . GLY A 1 72 ? -9.499 -15.939 9.459 1.00 90.88 72 GLY A N 1
ATOM 591 C CA . GLY A 1 72 ? -9.793 -16.423 10.813 1.00 90.88 72 GLY A CA 1
ATOM 592 C C . GLY A 1 72 ? -9.086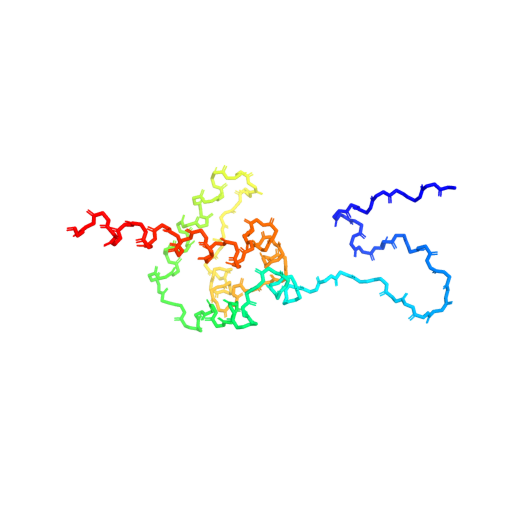 -15.648 11.933 1.00 90.88 72 GLY A C 1
ATOM 593 O O . GLY A 1 72 ? -9.003 -16.122 13.062 1.00 90.88 72 GLY A O 1
ATOM 594 N N . THR A 1 73 ? -8.551 -14.458 11.645 1.00 79.69 73 THR A N 1
ATOM 595 C CA . THR A 1 73 ? -7.663 -13.711 12.556 1.00 79.69 73 THR A CA 1
ATOM 596 C C . THR A 1 73 ? -8.392 -12.867 13.601 1.00 79.69 73 THR A C 1
ATOM 598 O O . THR A 1 73 ? -7.769 -12.430 14.567 1.00 79.69 73 THR A O 1
ATOM 601 N N . SER A 1 74 ? -9.693 -12.612 13.434 1.00 86.88 74 SER A N 1
ATOM 602 C CA . SER A 1 74 ? -10.490 -11.802 14.363 1.00 86.88 74 SER A CA 1
ATOM 603 C C . SER A 1 74 ? -11.863 -12.412 14.606 1.00 86.88 74 SER A C 1
ATOM 605 O O . SER A 1 74 ? -12.590 -12.743 13.672 1.00 86.88 74 SER A O 1
ATOM 607 N N . SER A 1 75 ? -12.269 -12.459 15.874 1.00 88.31 75 SER A N 1
ATOM 608 C CA . SER A 1 75 ? -13.595 -12.927 16.287 1.00 88.31 75 SER A CA 1
ATOM 609 C C . SER A 1 75 ? -14.710 -11.909 16.040 1.00 88.31 75 SER A C 1
ATOM 611 O O . SER A 1 75 ? -15.878 -12.291 15.987 1.00 88.31 75 SER A O 1
ATOM 613 N N . LYS A 1 76 ? -14.384 -10.622 15.855 1.00 93.56 76 LYS A N 1
ATOM 614 C CA . LYS A 1 76 ? -15.372 -9.540 15.692 1.00 93.56 76 LYS A CA 1
ATOM 615 C C . LYS A 1 76 ? -15.175 -8.755 14.389 1.00 93.56 76 LYS A C 1
ATOM 617 O O . LYS A 1 76 ? -14.021 -8.541 13.997 1.00 93.56 76 LYS A O 1
ATOM 622 N N . PRO A 1 77 ? -16.272 -8.325 13.734 1.00 94.31 77 PRO A N 1
ATOM 623 C CA . PRO A 1 77 ? -16.202 -7.464 12.560 1.00 94.31 77 PRO A CA 1
ATOM 624 C C . PRO A 1 77 ? -15.710 -6.066 12.949 1.00 94.31 77 PRO A C 1
ATOM 626 O O . PRO A 1 77 ? -15.802 -5.657 14.112 1.00 94.31 77 PRO A O 1
ATOM 629 N N . LYS A 1 78 ? -15.189 -5.320 11.970 1.00 95.00 78 LYS A N 1
ATOM 630 C CA . LYS A 1 78 ? -14.854 -3.905 12.168 1.00 95.00 78 LYS A CA 1
ATOM 631 C C . LYS A 1 78 ? -16.132 -3.084 12.319 1.00 95.00 78 LYS A C 1
ATOM 633 O O . LYS A 1 78 ? -17.124 -3.330 11.642 1.00 95.00 78 LYS A O 1
ATOM 638 N N . THR A 1 79 ? -16.099 -2.087 13.196 1.00 96.25 79 THR A N 1
ATOM 639 C CA . THR A 1 79 ? -17.215 -1.148 13.347 1.00 96.25 79 THR A CA 1
ATOM 640 C C . THR A 1 79 ? -17.177 -0.078 12.256 1.00 96.25 79 THR A C 1
ATOM 642 O O . THR A 1 79 ? -16.108 0.258 11.741 1.00 96.25 79 THR A O 1
ATOM 645 N N . LYS A 1 80 ? -18.331 0.535 11.958 1.00 96.31 80 LYS A N 1
ATOM 646 C CA . LYS A 1 80 ? -18.431 1.652 11.002 1.00 96.31 80 LYS A CA 1
ATOM 647 C C . LYS A 1 80 ? -17.434 2.779 11.310 1.00 96.31 80 LYS A C 1
ATOM 649 O O . LYS A 1 80 ? -16.735 3.242 10.420 1.00 96.31 80 LYS A O 1
ATOM 654 N N . ASN A 1 81 ? -17.277 3.152 12.582 1.00 96.25 81 ASN A N 1
ATOM 655 C CA . ASN A 1 81 ? -16.327 4.194 12.992 1.00 96.25 81 ASN A CA 1
ATOM 656 C C . ASN A 1 81 ? -14.862 3.800 12.742 1.00 96.25 81 ASN A C 1
ATOM 658 O O . ASN A 1 81 ? -14.050 4.651 12.381 1.00 96.25 81 ASN A O 1
ATOM 662 N N . GLN A 1 82 ? -14.510 2.522 12.925 1.00 95.56 82 GLN A N 1
ATOM 663 C CA . GLN A 1 82 ? -13.167 2.029 12.604 1.00 95.56 82 GLN A CA 1
ATOM 664 C C . GLN A 1 82 ? -12.896 2.093 11.101 1.00 95.56 82 GLN A C 1
ATOM 666 O O . GLN A 1 82 ? -11.783 2.436 10.710 1.00 95.56 82 GLN A O 1
ATOM 671 N N . LEU A 1 83 ? -13.901 1.784 10.279 1.00 96.31 83 LEU A N 1
ATOM 672 C CA . LEU A 1 83 ? -13.803 1.867 8.825 1.00 96.31 83 LEU A CA 1
ATOM 673 C C . LEU A 1 83 ? -13.688 3.311 8.353 1.00 96.31 83 LEU A C 1
ATOM 675 O O . LEU A 1 83 ? -12.772 3.598 7.603 1.00 96.31 83 LEU A O 1
ATOM 679 N N . ILE A 1 84 ? -14.512 4.234 8.856 1.00 96.75 84 ILE A N 1
ATOM 680 C CA . ILE A 1 84 ? -14.399 5.665 8.522 1.00 96.75 84 ILE A CA 1
ATOM 681 C C . ILE A 1 84 ? -13.007 6.195 8.881 1.00 96.75 84 ILE A C 1
ATOM 683 O O . ILE A 1 84 ? -12.378 6.877 8.078 1.00 96.75 84 ILE A O 1
ATOM 687 N N . LYS A 1 85 ? -12.495 5.859 10.073 1.00 96.00 85 LYS A N 1
ATOM 688 C CA . LYS A 1 85 ? -11.146 6.268 10.483 1.00 96.00 85 LYS A CA 1
ATOM 689 C C . LYS A 1 85 ? -10.072 5.702 9.552 1.00 96.00 85 LYS A C 1
ATOM 691 O O . LYS A 1 85 ? -9.130 6.414 9.226 1.00 96.00 85 LYS A O 1
ATOM 696 N N . TRP A 1 86 ? -10.207 4.436 9.160 1.00 96.19 86 TRP A N 1
ATOM 697 C CA . TRP A 1 86 ? -9.279 3.795 8.235 1.00 96.19 86 TRP A CA 1
ATOM 698 C C . TRP A 1 86 ? -9.381 4.391 6.827 1.00 96.19 86 TRP A C 1
ATOM 700 O O . TRP A 1 86 ? -8.354 4.666 6.236 1.00 96.19 86 TRP A O 1
ATOM 710 N N . LEU A 1 87 ? -10.580 4.682 6.323 1.00 96.12 87 LEU A N 1
ATOM 711 C CA . LEU A 1 87 ? -10.773 5.291 5.005 1.00 96.12 87 LEU A CA 1
ATOM 712 C C . LEU A 1 87 ? -10.171 6.689 4.925 1.00 96.12 87 LEU A C 1
ATOM 714 O O . LEU A 1 87 ? -9.559 7.017 3.924 1.00 96.12 87 LEU A O 1
ATOM 718 N N . LYS A 1 88 ? -10.266 7.485 5.992 1.00 95.94 88 LYS A N 1
ATOM 719 C CA . LYS A 1 88 ? -9.643 8.817 6.035 1.00 95.94 88 LYS A CA 1
ATOM 720 C C . LYS A 1 88 ? -8.116 8.773 6.032 1.00 95.94 88 LYS A C 1
ATOM 722 O O . LYS A 1 88 ? -7.484 9.718 5.582 1.00 95.94 88 LYS A O 1
ATOM 727 N N . ASN A 1 89 ? -7.523 7.713 6.577 1.00 93.69 89 ASN A N 1
ATOM 728 C CA . ASN A 1 89 ? -6.075 7.540 6.616 1.00 93.69 89 ASN A CA 1
ATOM 729 C C . ASN A 1 89 ? -5.722 6.042 6.627 1.00 93.69 89 ASN A C 1
ATOM 731 O O . ASN A 1 89 ? -5.508 5.467 7.703 1.00 93.69 89 ASN A O 1
ATOM 735 N N . PRO A 1 90 ? -5.682 5.388 5.452 1.00 91.75 90 PRO A N 1
ATOM 736 C CA . PRO A 1 90 ? -5.472 3.943 5.366 1.00 91.75 90 PRO A CA 1
ATOM 737 C C . PRO A 1 90 ? -4.006 3.542 5.577 1.00 91.75 90 PRO A C 1
ATOM 739 O O . PRO A 1 90 ? -3.690 2.349 5.600 1.00 91.75 90 PRO A O 1
ATOM 742 N N . HIS A 1 91 ? -3.120 4.521 5.783 1.00 86.50 91 HIS A N 1
ATOM 743 C CA . HIS A 1 91 ? -1.690 4.327 5.962 1.00 86.50 91 HIS A CA 1
ATOM 744 C C . HIS A 1 91 ? -1.316 3.917 7.381 1.00 86.50 91 HIS A C 1
ATOM 746 O O . HIS A 1 91 ? -1.791 4.445 8.387 1.00 86.50 91 HIS A O 1
ATOM 752 N N . SER A 1 92 ? -0.383 2.974 7.450 1.00 89.88 92 SER A N 1
ATOM 753 C CA . SER A 1 92 ? 0.426 2.725 8.636 1.00 89.88 92 SER A CA 1
ATOM 754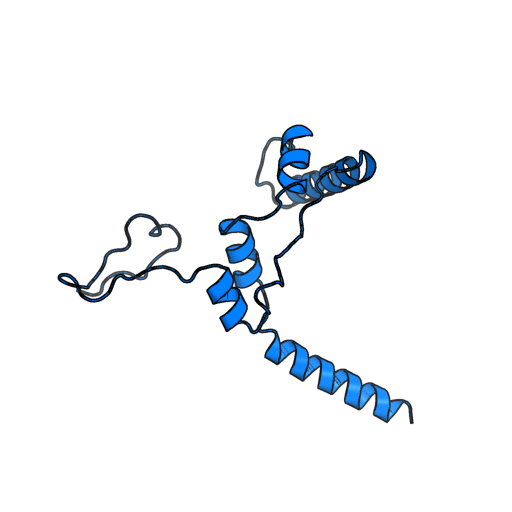 C C . SER A 1 92 ? 1.725 2.065 8.205 1.00 89.88 92 SER A C 1
ATOM 756 O O . SER A 1 92 ? 1.709 1.242 7.287 1.00 89.88 92 SER A O 1
ATOM 758 N N . ASP A 1 93 ? 2.816 2.328 8.922 1.00 88.12 93 ASP A N 1
ATOM 759 C CA . ASP A 1 93 ? 4.108 1.691 8.654 1.00 88.12 93 ASP A CA 1
ATOM 760 C C . ASP A 1 93 ? 3.986 0.168 8.553 1.00 88.12 93 ASP A C 1
ATOM 762 O O . ASP A 1 93 ? 4.551 -0.457 7.665 1.00 88.12 93 ASP A O 1
ATOM 766 N N . SER A 1 94 ? 3.191 -0.450 9.432 1.00 88.88 94 SER A N 1
ATOM 767 C CA . SER A 1 94 ? 2.970 -1.901 9.419 1.00 88.88 94 SER A CA 1
ATOM 768 C C . SER A 1 94 ? 2.258 -2.389 8.154 1.00 88.88 94 SER A C 1
ATOM 770 O O . SER A 1 94 ? 2.595 -3.459 7.642 1.00 88.88 94 SER A O 1
ATOM 772 N N . ALA A 1 95 ? 1.280 -1.631 7.650 1.00 90.56 95 ALA A N 1
ATOM 773 C CA . ALA A 1 95 ? 0.587 -1.964 6.409 1.00 90.56 95 ALA A CA 1
ATOM 774 C C . ALA A 1 95 ? 1.531 -1.843 5.209 1.00 90.56 95 ALA A C 1
ATOM 776 O O . ALA A 1 95 ? 1.586 -2.757 4.388 1.00 90.56 95 ALA A O 1
ATOM 777 N N . GLU A 1 96 ? 2.327 -0.776 5.154 1.00 92.19 96 GLU A N 1
ATOM 778 C CA . GLU A 1 96 ? 3.282 -0.565 4.069 1.00 92.19 96 GLU A CA 1
ATOM 779 C C . GLU A 1 96 ? 4.426 -1.578 4.107 1.00 92.19 96 GLU A C 1
ATOM 781 O O . GLU A 1 96 ? 4.726 -2.178 3.082 1.00 92.19 96 GLU A O 1
ATOM 786 N N . TYR A 1 97 ? 5.003 -1.890 5.273 1.00 92.25 97 TYR A N 1
ATOM 787 C CA . TYR A 1 97 ? 5.987 -2.975 5.381 1.00 92.25 97 TYR A CA 1
ATOM 788 C C . TYR A 1 97 ? 5.427 -4.307 4.888 1.00 92.25 97 TYR A C 1
ATOM 790 O O . TYR A 1 97 ? 6.129 -5.050 4.203 1.00 92.25 97 TYR A O 1
ATOM 798 N N . LYS A 1 98 ? 4.168 -4.623 5.218 1.00 91.19 98 LYS A N 1
ATOM 799 C CA . LYS A 1 98 ? 3.520 -5.838 4.719 1.00 91.19 98 LYS A CA 1
ATOM 800 C C . LYS A 1 98 ? 3.337 -5.779 3.203 1.00 91.19 98 LYS A C 1
ATOM 802 O O . LYS A 1 98 ? 3.585 -6.783 2.541 1.00 91.19 98 LYS A O 1
ATOM 807 N N . MET A 1 99 ? 2.921 -4.638 2.664 1.00 93.06 99 MET A N 1
ATOM 808 C CA . MET A 1 99 ? 2.752 -4.440 1.227 1.00 93.06 99 MET A CA 1
ATOM 809 C C . MET A 1 99 ? 4.083 -4.607 0.489 1.00 93.06 99 MET A C 1
ATOM 811 O O . MET A 1 99 ? 4.176 -5.451 -0.394 1.00 93.06 99 MET A O 1
ATOM 815 N N . TRP A 1 100 ? 5.130 -3.892 0.906 1.00 94.06 100 TRP A N 1
ATOM 816 C CA . TRP A 1 100 ? 6.466 -3.978 0.319 1.00 94.06 100 TRP A CA 1
ATOM 817 C C . TRP A 1 100 ? 7.090 -5.364 0.499 1.00 94.06 100 TRP A C 1
ATOM 819 O O . TRP A 1 100 ? 7.722 -5.875 -0.418 1.00 94.06 100 TRP A O 1
ATOM 829 N N . GLY A 1 101 ? 6.884 -6.023 1.641 1.00 92.62 101 GLY A N 1
ATOM 830 C CA . GLY A 1 101 ? 7.400 -7.373 1.889 1.00 92.62 101 GLY A CA 1
ATOM 831 C C . GLY A 1 101 ? 6.761 -8.466 1.021 1.00 92.62 101 GLY A C 1
ATOM 832 O O . GLY A 1 101 ? 7.385 -9.501 0.811 1.00 92.62 101 GLY A O 1
ATOM 833 N N . ASN A 1 102 ? 5.545 -8.240 0.512 1.00 95.00 102 ASN A N 1
ATOM 834 C CA . ASN A 1 102 ? 4.861 -9.127 -0.443 1.00 95.00 102 ASN A CA 1
ATOM 835 C C . ASN A 1 102 ? 4.854 -8.558 -1.873 1.00 95.00 102 ASN A C 1
ATOM 837 O O . ASN A 1 102 ? 4.229 -9.131 -2.765 1.00 95.00 102 ASN A O 1
ATOM 841 N N . GLY A 1 103 ? 5.495 -7.407 -2.068 1.00 92.31 103 GLY A N 1
ATOM 842 C CA . GLY A 1 103 ? 5.544 -6.687 -3.326 1.00 92.31 103 GLY A CA 1
ATOM 843 C C . GLY A 1 103 ? 6.578 -7.261 -4.287 1.00 92.31 103 GLY A C 1
ATOM 844 O O . GLY A 1 103 ? 7.233 -8.274 -4.045 1.00 92.31 103 GLY A O 1
ATOM 845 N N . VAL A 1 104 ? 6.723 -6.570 -5.407 1.00 95.25 104 VAL A N 1
ATOM 846 C CA . VAL A 1 104 ? 7.642 -6.903 -6.495 1.00 95.25 104 VAL A CA 1
ATOM 847 C C . VAL A 1 104 ? 8.644 -5.773 -6.662 1.00 95.25 104 VAL A C 1
ATOM 849 O O . VAL A 1 104 ? 8.325 -4.619 -6.403 1.00 95.25 104 VAL A O 1
ATOM 852 N N .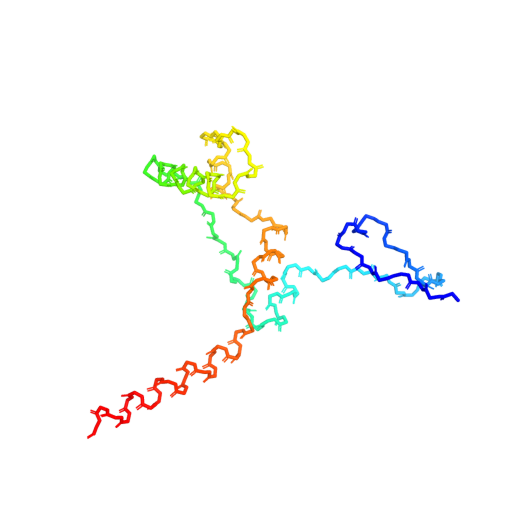 ALA A 1 105 ? 9.838 -6.074 -7.166 1.00 97.12 105 ALA A N 1
ATOM 853 C CA . ALA A 1 105 ? 10.727 -5.021 -7.642 1.00 97.12 105 ALA A CA 1
ATOM 854 C C . ALA A 1 105 ? 10.151 -4.433 -8.942 1.00 97.12 105 ALA A C 1
ATOM 856 O O . ALA A 1 105 ? 10.113 -5.119 -9.970 1.00 97.12 105 ALA A O 1
ATOM 857 N N . LEU A 1 106 ? 9.712 -3.172 -8.904 1.00 97.56 106 LEU A N 1
ATOM 858 C CA . LEU A 1 106 ? 9.074 -2.485 -10.029 1.00 97.56 106 LEU A CA 1
ATOM 859 C C . LEU A 1 106 ? 9.919 -2.531 -11.318 1.00 97.56 106 LEU A C 1
ATOM 861 O O . LEU A 1 106 ? 9.347 -2.839 -12.366 1.00 97.56 106 LEU A O 1
ATOM 865 N N . PRO A 1 107 ? 11.258 -2.339 -11.290 1.00 98.19 107 PRO A N 1
ATOM 866 C CA . PRO A 1 107 ? 12.078 -2.422 -12.500 1.00 98.19 107 PRO A CA 1
ATOM 867 C C . PRO A 1 107 ? 11.985 -3.779 -13.209 1.00 98.19 107 PRO A C 1
ATOM 869 O O . PRO A 1 107 ? 11.945 -3.836 -14.437 1.00 98.19 107 PRO A O 1
ATOM 872 N N . ASN A 1 108 ? 11.884 -4.872 -12.448 1.00 98.19 108 ASN A N 1
ATOM 873 C CA . ASN A 1 108 ? 11.784 -6.216 -13.015 1.00 98.19 108 ASN A CA 1
ATOM 874 C C . ASN A 1 108 ? 10.423 -6.429 -13.685 1.00 98.19 108 ASN A C 1
ATOM 876 O O . ASN A 1 108 ? 10.351 -7.010 -14.766 1.00 98.19 108 ASN A O 1
ATOM 880 N N . VAL A 1 109 ? 9.348 -5.929 -13.069 1.00 97.88 109 VAL A N 1
ATOM 881 C CA . VAL A 1 109 ? 8.005 -5.979 -13.661 1.00 97.88 109 VAL A CA 1
ATOM 882 C C . VAL A 1 109 ? 7.960 -5.181 -14.956 1.00 97.88 109 VAL A C 1
ATOM 884 O O . VAL A 1 109 ? 7.495 -5.699 -15.969 1.00 97.88 109 VAL A O 1
ATOM 887 N N . VAL A 1 110 ? 8.491 -3.954 -14.951 1.00 97.81 110 VAL A N 1
ATOM 888 C CA . VAL A 1 110 ? 8.557 -3.107 -16.150 1.00 97.81 110 VAL A CA 1
ATOM 889 C C . VAL A 1 110 ? 9.331 -3.808 -17.264 1.00 97.81 110 VAL A C 1
ATOM 891 O O . VAL A 1 110 ? 8.857 -3.829 -18.398 1.00 97.81 110 VAL A O 1
ATOM 894 N N . PHE A 1 111 ? 10.471 -4.431 -16.957 1.00 98.12 111 PHE A N 1
ATOM 895 C CA . PHE A 1 111 ? 11.254 -5.184 -17.937 1.00 98.12 111 PHE A CA 1
ATOM 896 C C . PHE A 1 111 ? 10.453 -6.336 -18.568 1.00 98.12 111 PHE A C 1
ATOM 898 O O . PHE A 1 111 ? 10.351 -6.418 -19.793 1.00 98.12 111 PHE A O 1
ATOM 905 N N . VAL A 1 112 ? 9.837 -7.193 -17.744 1.00 98.19 112 VAL A N 1
ATOM 906 C CA . VAL A 1 112 ? 9.072 -8.359 -18.221 1.00 98.19 112 VAL A CA 1
ATOM 907 C C . VAL A 1 112 ? 7.854 -7.931 -19.041 1.00 98.19 112 VAL A C 1
ATOM 909 O O . VAL A 1 112 ? 7.650 -8.435 -20.146 1.00 98.19 112 VAL A O 1
ATOM 912 N N . LEU A 1 113 ? 7.063 -6.980 -18.537 1.00 98.06 113 LEU A N 1
ATOM 913 C CA . LEU A 1 113 ? 5.864 -6.509 -19.232 1.00 98.06 113 LEU A CA 1
ATOM 914 C C . LEU A 1 113 ? 6.207 -5.790 -20.541 1.00 98.06 113 LEU A C 1
ATOM 916 O O . LEU A 1 113 ? 5.507 -5.984 -21.531 1.00 98.06 113 LEU A O 1
ATOM 920 N N . SER A 1 114 ? 7.304 -5.026 -20.584 1.00 97.38 114 SER A N 1
ATOM 921 C CA . SER A 1 114 ? 7.771 -4.391 -21.826 1.00 97.38 114 SER A CA 1
ATOM 922 C C . SER A 1 114 ? 8.124 -5.430 -22.891 1.00 97.38 114 SER A C 1
ATOM 924 O O . SER A 1 114 ? 7.777 -5.252 -24.057 1.00 97.38 114 SER A O 1
ATOM 926 N N . GLY A 1 115 ? 8.758 -6.540 -22.497 1.00 96.88 115 GLY A N 1
ATOM 927 C CA . GLY A 1 115 ? 9.033 -7.660 -23.397 1.00 96.88 115 GLY A CA 1
ATOM 928 C C . GLY A 1 115 ? 7.755 -8.310 -23.931 1.00 96.88 115 GLY A C 1
ATOM 929 O O . GLY A 1 115 ? 7.635 -8.523 -25.135 1.00 96.88 115 GLY A O 1
ATOM 930 N N . ILE A 1 116 ? 6.773 -8.568 -23.061 1.00 97.00 116 ILE A N 1
ATOM 931 C CA . ILE A 1 116 ? 5.473 -9.131 -23.467 1.00 97.00 116 ILE A CA 1
ATOM 932 C C . ILE A 1 116 ? 4.779 -8.216 -24.482 1.00 97.00 116 ILE A C 1
ATOM 934 O O . ILE A 1 116 ? 4.346 -8.686 -25.533 1.00 97.00 116 ILE A O 1
ATOM 938 N N . VAL A 1 117 ? 4.708 -6.911 -24.197 1.00 96.56 117 VAL A N 1
ATOM 939 C CA . VAL A 1 117 ? 4.102 -5.924 -25.104 1.00 96.56 117 VAL A CA 1
ATOM 940 C C . VAL A 1 117 ? 4.823 -5.902 -26.451 1.00 96.56 117 VAL A C 1
ATOM 942 O O . VAL A 1 117 ? 4.163 -5.916 -27.488 1.00 96.56 117 VAL A O 1
ATOM 945 N N . TYR A 1 118 ? 6.158 -5.912 -26.445 1.00 95.69 118 TYR A N 1
ATOM 946 C CA . TYR A 1 118 ? 6.968 -5.918 -27.661 1.00 95.69 118 TYR A CA 1
ATOM 947 C C . TYR A 1 118 ? 6.632 -7.106 -28.573 1.00 95.69 118 TYR A C 1
ATOM 949 O O . TYR A 1 118 ? 6.333 -6.905 -29.749 1.00 95.69 118 TYR A O 1
ATOM 957 N N . TYR A 1 119 ? 6.610 -8.330 -28.040 1.00 94.69 119 TYR A N 1
ATOM 958 C CA . TYR A 1 119 ? 6.310 -9.519 -28.845 1.00 94.69 119 TYR A CA 1
ATOM 959 C C . TYR A 1 119 ? 4.842 -9.594 -29.275 1.00 94.69 119 TYR A C 1
ATOM 961 O O . TYR A 1 119 ? 4.572 -9.912 -30.431 1.00 94.69 119 TYR A O 1
ATOM 969 N N . ALA A 1 120 ? 3.899 -9.214 -28.408 1.00 94.62 120 ALA A N 1
ATOM 970 C CA . ALA A 1 120 ? 2.477 -9.188 -28.757 1.00 94.62 120 ALA A CA 1
ATOM 971 C C . ALA A 1 120 ? 2.172 -8.232 -29.926 1.00 94.62 120 ALA A C 1
ATOM 973 O O . ALA A 1 120 ? 1.306 -8.504 -30.753 1.00 94.62 120 ALA A O 1
ATOM 974 N N . GLN A 1 121 ? 2.897 -7.113 -30.022 1.00 92.75 121 GLN A N 1
ATOM 975 C CA . GLN A 1 121 ? 2.762 -6.162 -31.130 1.00 92.75 121 GLN A CA 1
ATOM 976 C C . GLN A 1 121 ? 3.446 -6.628 -32.422 1.00 92.75 121 GLN A C 1
ATOM 978 O O . GLN A 1 121 ? 3.088 -6.149 -33.499 1.00 92.75 121 GLN A O 1
ATOM 983 N N . ILE A 1 122 ? 4.428 -7.528 -32.327 1.00 84.44 122 ILE A N 1
ATOM 984 C CA . ILE A 1 122 ? 5.114 -8.114 -33.484 1.00 84.44 122 ILE A CA 1
ATOM 985 C C . ILE A 1 122 ? 4.287 -9.243 -34.093 1.00 84.44 122 ILE A C 1
ATOM 987 O O . ILE A 1 122 ? 4.164 -9.279 -35.307 1.00 84.44 122 ILE A O 1
ATOM 991 N N . GLU A 1 123 ? 3.679 -10.114 -33.284 1.00 65.81 123 GLU A N 1
ATOM 992 C CA . GLU A 1 123 ? 2.813 -11.199 -33.781 1.00 65.81 123 GLU A CA 1
ATOM 993 C C . GLU A 1 123 ? 1.483 -10.699 -34.377 1.00 65.81 123 GLU A C 1
ATOM 995 O O . GLU A 1 123 ? 0.817 -11.426 -35.110 1.00 65.81 123 GLU A O 1
ATOM 1000 N N . GLY A 1 124 ? 1.088 -9.457 -34.075 1.00 61.03 124 GLY A N 1
ATOM 1001 C CA . GLY A 1 124 ? -0.071 -8.789 -34.675 1.00 61.03 124 GLY A CA 1
ATOM 1002 C C . GLY A 1 124 ? 0.198 -8.113 -36.029 1.00 61.03 124 GLY A C 1
ATOM 1003 O O . GLY A 1 124 ? -0.705 -7.449 -36.544 1.00 61.03 124 GLY A O 1
ATOM 1004 N N . LYS A 1 125 ? 1.415 -8.227 -36.577 1.00 52.41 125 LYS A N 1
ATOM 1005 C CA . LYS A 1 125 ? 1.807 -7.761 -37.918 1.00 52.41 125 LYS A CA 1
ATOM 1006 C C . LYS A 1 125 ? 2.159 -8.939 -38.814 1.00 52.41 125 LYS A C 1
ATOM 1008 O O . LYS A 1 125 ? 1.846 -8.830 -40.019 1.00 52.41 125 LYS A O 1
#